Protein AF-A0A7S2TFD3-F1 (afdb_monomer_lite)

Sequence (105 aa):
SFRAQKVLVASQYVNKSISVVTDAKAKDLAGKAAVGRLPLLETSEGCVFESNAIMRLVADGSALVGKTAFETAQINSWIDFCANEIEIPATCLTYAIIGWMANGQ

InterPro domains:
  IPR004045 Glutathione S-transferase, N-terminal [PF02798] (25-59)

Structure (mmCIF, N/CA/C/O backbone):
data_AF-A0A7S2TFD3-F1
#
_entry.id   AF-A0A7S2TFD3-F1
#
loop_
_atom_site.group_PDB
_atom_site.id
_atom_site.type_symbol
_atom_site.label_atom_id
_atom_site.label_alt_id
_atom_site.label_comp_id
_atom_site.label_asym_id
_atom_site.label_entity_id
_atom_site.label_seq_id
_atom_site.pdbx_PDB_ins_code
_atom_site.Cartn_x
_atom_site.Cartn_y
_atom_site.Cartn_z
_atom_site.occupancy
_atom_site.B_iso_or_equiv
_atom_site.auth_seq_id
_atom_site.auth_comp_id
_atom_site.auth_asym_id
_atom_site.auth_atom_id
_atom_site.pdbx_PDB_model_num
ATOM 1 N N . SER A 1 1 ? 4.603 -7.310 -10.790 1.00 81.19 1 SER A N 1
ATOM 2 C CA . SER A 1 1 ? 5.252 -6.034 -10.406 1.00 81.19 1 SER A CA 1
ATOM 3 C C . SER A 1 1 ? 5.353 -5.944 -8.890 1.00 81.19 1 SER A C 1
ATOM 5 O O . SER A 1 1 ? 4.366 -6.261 -8.231 1.00 81.19 1 SER A O 1
ATOM 7 N N . PHE A 1 2 ? 6.492 -5.501 -8.336 1.00 89.00 2 PHE A N 1
ATOM 8 C CA . PHE A 1 2 ? 6.665 -5.323 -6.881 1.00 89.00 2 PHE A CA 1
ATOM 9 C C . PHE A 1 2 ? 5.633 -4.347 -6.290 1.00 89.00 2 PHE A C 1
ATOM 11 O O . PHE A 1 2 ? 5.142 -4.527 -5.181 1.00 89.00 2 PHE A O 1
ATOM 18 N N . ARG A 1 3 ? 5.190 -3.370 -7.091 1.00 91.00 3 ARG A N 1
ATOM 19 C CA . ARG A 1 3 ? 4.137 -2.424 -6.707 1.00 91.00 3 ARG A CA 1
ATOM 20 C C . ARG A 1 3 ? 2.789 -3.095 -6.444 1.00 91.00 3 ARG A C 1
ATOM 22 O O . ARG A 1 3 ? 2.048 -2.616 -5.604 1.00 91.00 3 ARG A O 1
ATOM 29 N N . ALA A 1 4 ? 2.465 -4.202 -7.113 1.00 92.69 4 ALA A N 1
ATOM 30 C CA . ALA A 1 4 ? 1.215 -4.928 -6.867 1.00 92.69 4 ALA A CA 1
ATOM 31 C C . ALA A 1 4 ? 1.278 -5.800 -5.600 1.00 92.69 4 ALA A C 1
ATOM 33 O O . ALA A 1 4 ? 0.247 -6.072 -4.991 1.00 92.69 4 ALA A O 1
ATOM 34 N N . GLN A 1 5 ? 2.476 -6.212 -5.168 1.00 94.19 5 GLN A N 1
ATOM 35 C CA . GLN A 1 5 ? 2.639 -7.117 -4.025 1.00 94.19 5 GLN A CA 1
ATOM 36 C C . GLN A 1 5 ? 2.098 -6.511 -2.728 1.00 94.19 5 GLN A C 1
ATOM 38 O O . GLN A 1 5 ? 1.447 -7.219 -1.966 1.00 94.19 5 GLN A O 1
ATOM 43 N N . LYS A 1 6 ? 2.280 -5.199 -2.510 1.00 94.31 6 LYS A N 1
ATOM 44 C CA . LYS A 1 6 ? 1.753 -4.505 -1.321 1.00 94.31 6 LYS A CA 1
ATOM 45 C C . LYS A 1 6 ? 0.226 -4.633 -1.196 1.00 94.31 6 LYS A C 1
ATOM 47 O O . LYS A 1 6 ? -0.287 -4.809 -0.097 1.00 94.31 6 LYS A O 1
ATOM 52 N N . VAL A 1 7 ? -0.485 -4.623 -2.327 1.00 96.00 7 VAL A N 1
ATOM 53 C CA . VAL A 1 7 ? -1.943 -4.808 -2.383 1.00 96.00 7 VAL A CA 1
ATOM 54 C C . VAL A 1 7 ? -2.318 -6.244 -2.025 1.00 96.00 7 VAL A C 1
ATOM 56 O O . VAL A 1 7 ? -3.198 -6.460 -1.197 1.00 96.00 7 VAL A O 1
ATOM 59 N N . LEU A 1 8 ? -1.631 -7.226 -2.618 1.00 95.38 8 LEU A N 1
ATOM 60 C CA . LEU A 1 8 ? -1.907 -8.642 -2.368 1.00 95.38 8 LEU A CA 1
ATOM 61 C C . LEU A 1 8 ? -1.642 -9.008 -0.910 1.00 95.38 8 LEU A C 1
ATOM 63 O O . LEU A 1 8 ? -2.496 -9.621 -0.281 1.00 95.38 8 LEU A O 1
ATOM 67 N N . VAL A 1 9 ? -0.515 -8.572 -0.345 1.00 95.50 9 VAL A N 1
ATOM 68 C CA . VAL A 1 9 ? -0.204 -8.799 1.071 1.00 95.50 9 VAL A CA 1
ATOM 69 C C . VAL A 1 9 ? -1.283 -8.178 1.957 1.00 95.50 9 VAL A C 1
ATOM 71 O O . VAL A 1 9 ? -1.860 -8.889 2.774 1.00 95.50 9 VAL A O 1
ATOM 74 N N . ALA A 1 10 ? -1.633 -6.904 1.751 1.00 96.00 10 ALA A N 1
ATOM 75 C CA . ALA A 1 10 ? -2.689 -6.254 2.528 1.00 96.00 10 ALA A CA 1
ATOM 76 C C . ALA A 1 10 ? -4.024 -7.014 2.439 1.00 96.00 10 ALA A C 1
ATOM 78 O O . ALA A 1 10 ? -4.664 -7.237 3.464 1.00 96.00 10 ALA A O 1
ATOM 79 N N . SER A 1 11 ? -4.403 -7.479 1.242 1.00 96.06 11 SER A N 1
ATOM 80 C CA . SER A 1 11 ? -5.645 -8.231 1.016 1.00 96.06 11 SER A CA 1
ATOM 81 C C . SER A 1 11 ? -5.735 -9.520 1.833 1.00 96.06 11 SER A C 1
ATOM 83 O O . SER A 1 11 ? -6.798 -9.823 2.371 1.00 96.06 11 SER A O 1
ATOM 85 N N . GLN A 1 12 ? -4.613 -10.231 1.998 1.00 95.88 12 GLN A N 1
ATOM 86 C CA . GLN A 1 12 ? -4.552 -11.455 2.798 1.00 95.88 12 GLN A CA 1
ATOM 87 C C . GLN A 1 12 ? -4.782 -11.160 4.284 1.00 95.88 12 GLN A C 1
ATOM 89 O O . GLN A 1 12 ? -5.547 -11.862 4.936 1.00 95.88 12 GLN A O 1
ATOM 94 N N . TYR A 1 13 ? -4.198 -10.080 4.811 1.00 95.88 13 TYR A N 1
ATOM 95 C CA . TYR A 1 13 ? -4.388 -9.681 6.212 1.00 95.88 13 TYR A CA 1
ATOM 96 C C . TYR A 1 13 ? -5.821 -9.237 6.530 1.00 95.88 13 TYR A C 1
ATOM 98 O O . TYR A 1 13 ? -6.266 -9.384 7.667 1.00 95.88 13 TYR A O 1
ATOM 106 N N . VAL A 1 14 ? -6.550 -8.706 5.543 1.00 95.94 14 VAL A N 1
ATOM 107 C CA . VAL A 1 14 ? -7.960 -8.307 5.703 1.00 95.94 14 VAL A CA 1
ATOM 108 C C . VAL A 1 14 ? -8.951 -9.354 5.184 1.00 95.94 14 VAL A C 1
ATOM 110 O O . VAL A 1 14 ? -10.148 -9.082 5.142 1.00 95.94 14 VAL A O 1
ATOM 113 N N . ASN A 1 15 ? -8.475 -10.541 4.790 1.00 94.19 15 ASN A N 1
ATOM 114 C CA . ASN A 1 15 ? -9.274 -11.627 4.208 1.00 94.19 15 ASN A CA 1
ATOM 115 C C . ASN A 1 15 ? -10.149 -11.196 3.008 1.00 94.19 15 ASN A C 1
ATOM 117 O O . ASN A 1 15 ? -11.239 -11.732 2.802 1.00 94.19 15 ASN A O 1
ATOM 121 N N . LYS A 1 16 ? -9.691 -10.227 2.202 1.00 92.75 16 LYS A N 1
ATOM 122 C CA . LYS A 1 16 ? -10.375 -9.810 0.966 1.00 92.75 16 LYS A CA 1
ATOM 123 C C . LYS A 1 16 ? -9.808 -10.586 -0.223 1.00 92.75 16 LYS A C 1
ATOM 125 O O . LYS A 1 16 ? -8.608 -10.545 -0.481 1.00 92.75 16 LYS A O 1
ATOM 130 N N . SER A 1 17 ? -10.676 -11.261 -0.974 1.00 90.50 17 SER A N 1
ATOM 131 C CA . SER A 1 17 ? -10.286 -11.944 -2.212 1.00 90.50 17 SER A CA 1
ATOM 132 C C . SER A 1 17 ? -10.107 -10.937 -3.350 1.00 90.50 17 SER A C 1
ATOM 134 O O . SER A 1 17 ? -11.027 -10.176 -3.651 1.00 90.50 17 SER A O 1
ATOM 136 N N . ILE A 1 18 ? -8.940 -10.947 -3.999 1.00 91.75 18 ILE A N 1
ATOM 137 C CA . ILE A 1 18 ? -8.629 -10.109 -5.164 1.00 91.75 18 ILE A CA 1
ATOM 138 C C . ILE A 1 18 ? -8.321 -11.0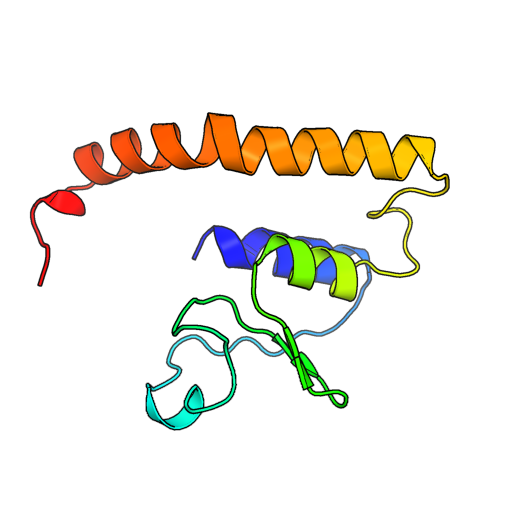16 -6.355 1.00 91.75 18 ILE A C 1
ATOM 140 O O . ILE A 1 18 ? -7.420 -11.852 -6.288 1.00 91.75 18 ILE A O 1
ATOM 144 N N . SER A 1 19 ? -9.042 -10.824 -7.461 1.00 92.62 19 SER A N 1
ATOM 145 C CA . SER A 1 19 ? -8.744 -11.490 -8.732 1.00 92.62 19 SER A CA 1
ATOM 146 C C . SER A 1 19 ? -7.581 -10.787 -9.428 1.00 92.62 19 SER A C 1
ATOM 148 O O . SER A 1 19 ? -7.675 -9.606 -9.759 1.00 92.62 19 SER A O 1
ATOM 150 N N . VAL A 1 20 ? -6.483 -11.507 -9.657 1.00 92.31 20 VAL A N 1
ATOM 151 C CA . VAL A 1 20 ? -5.270 -10.955 -10.273 1.00 92.31 20 VAL A CA 1
ATOM 152 C C . VAL A 1 20 ? -5.240 -11.288 -11.759 1.00 92.31 20 VAL A C 1
ATOM 154 O O . VAL A 1 20 ? -5.316 -12.453 -12.137 1.00 92.31 20 VAL A O 1
ATOM 157 N N . VAL A 1 21 ? -5.074 -10.263 -12.596 1.00 89.50 21 VAL A N 1
ATOM 158 C CA . VAL A 1 21 ? -4.897 -10.403 -14.048 1.00 89.50 21 VAL A CA 1
ATOM 159 C C . VAL A 1 21 ? -3.488 -9.941 -14.416 1.00 89.50 21 VAL A C 1
ATOM 161 O O . VAL A 1 21 ? -3.126 -8.794 -14.158 1.00 89.50 21 VAL A O 1
ATOM 164 N N . THR A 1 22 ? -2.679 -10.831 -14.994 1.00 87.00 22 THR A N 1
ATOM 165 C CA . THR A 1 22 ? -1.274 -10.553 -15.354 1.00 87.00 22 THR A CA 1
ATOM 166 C C . THR A 1 22 ? -1.079 -10.164 -16.816 1.00 87.00 22 THR A C 1
ATOM 168 O O . THR A 1 22 ? -0.156 -9.410 -17.109 1.00 87.00 22 THR A O 1
ATOM 171 N N . ASP A 1 23 ? -1.975 -10.595 -17.706 1.00 83.94 23 ASP A N 1
ATOM 172 C CA . ASP A 1 23 ? -1.827 -10.459 -19.165 1.00 83.94 23 ASP A CA 1
ATOM 173 C C . ASP A 1 23 ? -2.849 -9.483 -19.769 1.00 83.94 23 ASP A C 1
ATOM 175 O O . ASP A 1 23 ? -3.408 -9.710 -20.847 1.00 83.94 23 ASP A O 1
ATOM 179 N N . ALA A 1 24 ? -3.132 -8.396 -19.046 1.00 81.50 24 ALA A N 1
ATOM 180 C CA . ALA A 1 24 ? -4.062 -7.364 -19.494 1.00 81.50 24 ALA A CA 1
ATOM 181 C C . ALA A 1 24 ? -3.559 -6.711 -20.791 1.00 81.50 24 ALA A C 1
ATOM 183 O O . ALA A 1 24 ? -2.424 -6.233 -20.866 1.00 81.50 24 ALA A O 1
ATOM 184 N N . LYS A 1 25 ? -4.406 -6.669 -21.824 1.00 82.06 25 LYS A N 1
ATOM 185 C CA . LYS A 1 25 ? -4.070 -6.041 -23.107 1.00 82.06 25 LYS A CA 1
ATOM 186 C C . LYS A 1 25 ? -4.436 -4.561 -23.070 1.00 82.06 25 LYS A C 1
ATOM 188 O O . LYS A 1 25 ? -5.330 -4.147 -22.341 1.00 82.06 25 LYS A O 1
ATOM 193 N N . ALA A 1 26 ? -3.815 -3.753 -23.930 1.00 77.06 26 ALA A N 1
ATOM 194 C CA . ALA A 1 26 ? -4.086 -2.311 -24.007 1.00 77.06 26 ALA A CA 1
ATOM 195 C C . ALA A 1 26 ? -5.582 -1.976 -24.191 1.00 77.06 26 ALA A C 1
ATOM 197 O O . ALA A 1 26 ? -6.076 -1.015 -23.607 1.00 77.06 26 ALA A O 1
ATOM 198 N N . LYS A 1 27 ? -6.319 -2.807 -24.942 1.00 80.44 27 LYS A N 1
ATOM 199 C CA . LYS A 1 27 ? -7.776 -2.679 -25.117 1.00 80.44 27 LYS A CA 1
ATOM 200 C C . LYS A 1 27 ? -8.561 -2.824 -23.806 1.00 80.44 27 LYS A C 1
ATOM 202 O O . LYS A 1 27 ? -9.601 -2.199 -23.661 1.00 80.44 27 LYS A O 1
ATOM 207 N N . ASP A 1 28 ? -8.060 -3.626 -22.868 1.00 78.12 28 ASP A N 1
ATOM 208 C CA . ASP A 1 28 ? -8.725 -3.915 -21.594 1.00 78.12 28 ASP A CA 1
ATOM 209 C C . ASP A 1 28 ? -8.528 -2.760 -20.596 1.00 78.12 28 ASP A C 1
ATOM 211 O O . ASP A 1 28 ? -9.312 -2.612 -19.659 1.00 78.12 28 ASP A O 1
ATOM 215 N N . LEU A 1 29 ? -7.503 -1.928 -20.831 1.00 79.38 29 LEU A N 1
ATOM 216 C CA . LEU A 1 29 ? -7.112 -0.767 -20.024 1.00 79.38 29 LEU A CA 1
ATOM 217 C C . LEU A 1 29 ? -7.622 0.568 -20.597 1.00 79.38 29 LEU A C 1
ATOM 219 O O . LEU A 1 29 ? -7.515 1.608 -19.941 1.00 79.38 29 LEU A O 1
ATOM 223 N N . ALA A 1 30 ? -8.153 0.561 -21.823 1.00 78.19 30 ALA A N 1
ATOM 224 C CA . ALA A 1 30 ? -8.597 1.762 -22.519 1.00 78.19 30 ALA A CA 1
ATOM 225 C C . ALA A 1 30 ? -9.714 2.472 -21.735 1.00 78.19 30 ALA A C 1
ATOM 227 O O . ALA A 1 30 ? -10.751 1.886 -21.436 1.00 78.19 30 ALA A O 1
ATOM 228 N N . GLY A 1 31 ? -9.488 3.743 -21.391 1.00 77.75 31 GLY A N 1
ATOM 229 C CA . GLY A 1 31 ? -10.453 4.565 -20.654 1.00 77.75 31 GLY A CA 1
ATOM 230 C C . GLY A 1 31 ? -10.555 4.283 -19.149 1.00 77.75 31 GLY A C 1
ATOM 231 O O . GLY A 1 31 ? -11.382 4.907 -18.494 1.00 77.75 31 GLY A O 1
ATOM 232 N N . LYS A 1 32 ? -9.729 3.386 -18.586 1.00 76.38 32 LYS A N 1
ATOM 233 C CA . LYS A 1 32 ? -9.822 2.972 -17.171 1.00 76.38 32 LYS A CA 1
ATOM 234 C C . LYS A 1 32 ? -8.768 3.577 -16.238 1.00 76.38 32 LYS A C 1
ATOM 236 O O . LYS A 1 32 ? -8.929 3.528 -15.023 1.00 76.38 32 LYS A O 1
ATOM 241 N N . ALA A 1 33 ? -7.693 4.151 -16.770 1.00 66.25 33 ALA A N 1
ATOM 242 C CA . ALA A 1 33 ? -6.615 4.733 -15.971 1.00 66.25 33 ALA A CA 1
ATOM 243 C C . ALA A 1 33 ? -6.168 6.076 -16.555 1.00 66.25 33 ALA A C 1
ATOM 245 O O . ALA A 1 33 ? -6.164 6.248 -17.773 1.00 66.25 33 ALA A O 1
ATOM 246 N N . ALA A 1 34 ? -5.748 7.009 -15.692 1.00 64.94 34 ALA A N 1
ATOM 247 C CA . ALA A 1 34 ? -5.320 8.349 -16.104 1.00 64.94 34 ALA A CA 1
ATOM 248 C C . ALA A 1 34 ? -4.113 8.347 -17.066 1.00 64.94 34 ALA A C 1
ATOM 250 O O . ALA A 1 34 ? -3.949 9.279 -17.836 1.00 64.94 34 ALA A O 1
ATOM 251 N N . VAL A 1 35 ? -3.302 7.293 -17.072 1.00 55.19 35 VAL A N 1
ATOM 252 C CA . VAL A 1 35 ? -2.281 6.927 -18.073 1.00 55.19 35 VAL A CA 1
ATOM 253 C C . VAL A 1 35 ? -2.107 5.409 -17.905 1.00 55.19 35 VAL A C 1
ATOM 255 O O . VAL A 1 35 ? -2.405 4.925 -16.817 1.00 55.19 35 VAL A O 1
ATOM 258 N N . GLY A 1 36 ? -1.642 4.651 -18.909 1.00 66.06 36 GLY A N 1
ATOM 259 C CA . GLY A 1 36 ? -1.430 3.183 -18.888 1.00 66.06 36 GLY A CA 1
ATOM 260 C C . GLY A 1 36 ? -0.436 2.652 -17.836 1.00 66.06 36 GLY A C 1
ATOM 261 O O . GLY A 1 36 ? 0.521 1.955 -18.158 1.00 66.06 36 GLY A O 1
ATOM 262 N N . ARG A 1 37 ? -0.650 3.006 -16.570 1.00 76.31 37 ARG A N 1
ATOM 263 C CA . ARG A 1 37 ? 0.119 2.646 -15.389 1.00 76.31 37 ARG A CA 1
ATOM 264 C C . ARG A 1 37 ? -0.575 1.483 -14.701 1.00 76.31 37 ARG A C 1
ATOM 266 O O . ARG A 1 37 ? -1.756 1.552 -14.377 1.00 76.31 37 ARG A O 1
ATOM 273 N N . LEU A 1 38 ? 0.195 0.434 -14.448 1.00 87.69 38 LEU A N 1
ATOM 274 C CA . LEU A 1 38 ? -0.202 -0.695 -13.618 1.00 87.69 38 LEU A CA 1
ATOM 275 C C . LEU A 1 38 ? 0.572 -0.638 -12.291 1.00 87.69 38 LEU A C 1
ATOM 277 O O . LEU A 1 38 ? 1.730 -0.207 -12.274 1.00 87.69 38 LEU A O 1
ATOM 281 N N . PRO A 1 39 ? -0.003 -1.114 -11.175 1.00 91.62 39 PRO A N 1
ATOM 282 C CA . PRO A 1 39 ? -1.287 -1.813 -11.065 1.00 91.62 39 PRO A CA 1
ATOM 283 C C . PRO A 1 39 ? -2.517 -0.895 -11.155 1.00 91.62 39 PRO A C 1
ATOM 285 O O . PRO A 1 39 ? -2.442 0.287 -10.826 1.00 91.62 39 PRO A O 1
ATOM 288 N N . LEU A 1 40 ? -3.640 -1.491 -11.565 1.00 91.75 40 LEU A N 1
ATOM 289 C CA . LEU A 1 40 ? -4.981 -0.908 -11.610 1.00 91.75 40 LEU A CA 1
ATOM 290 C C . LEU A 1 40 ? -5.934 -1.847 -10.859 1.00 91.75 40 LEU A C 1
ATOM 292 O O . LEU A 1 40 ? -5.844 -3.063 -11.037 1.00 91.75 40 LEU A O 1
ATOM 296 N N . LEU A 1 41 ? -6.823 -1.301 -10.033 1.00 92.12 41 LEU A N 1
ATOM 297 C CA . LEU A 1 41 ? -7.900 -2.051 -9.391 1.00 92.12 41 LEU A CA 1
ATOM 298 C C . LEU A 1 41 ? -9.243 -1.597 -9.957 1.00 92.12 41 LEU A C 1
ATOM 300 O O . LEU A 1 41 ? -9.557 -0.410 -9.915 1.00 92.12 41 LEU A O 1
ATOM 304 N N . GLU A 1 42 ? -10.035 -2.547 -10.441 1.00 91.62 42 GLU A N 1
ATOM 305 C CA . GLU A 1 42 ? -11.422 -2.321 -10.849 1.00 91.62 42 GLU A CA 1
ATOM 306 C C . GLU A 1 42 ? -12.355 -2.698 -9.694 1.00 91.62 42 GLU A C 1
ATOM 308 O O . GLU A 1 42 ? -12.223 -3.768 -9.096 1.00 91.62 42 GLU A O 1
ATOM 313 N N . THR A 1 43 ? -13.290 -1.811 -9.372 1.00 91.00 43 THR A N 1
ATOM 314 C CA . THR A 1 43 ? -14.340 -2.010 -8.370 1.00 91.00 43 THR A CA 1
ATOM 315 C C . THR A 1 43 ? -15.706 -1.732 -8.995 1.00 91.00 43 THR A C 1
ATOM 317 O O . THR A 1 43 ? -15.809 -1.265 -10.130 1.00 91.00 43 THR A O 1
ATOM 320 N N . SER A 1 44 ? -16.781 -1.989 -8.250 1.00 91.06 44 SER A N 1
ATOM 321 C CA . SER A 1 44 ? -18.141 -1.628 -8.669 1.00 91.06 44 SER A CA 1
ATOM 322 C C . SER A 1 44 ? -18.353 -0.120 -8.848 1.00 91.06 44 SER A C 1
ATOM 324 O O . SER A 1 44 ? -19.276 0.278 -9.549 1.00 91.06 44 SER A O 1
ATOM 326 N N . GLU A 1 45 ? -17.528 0.713 -8.211 1.00 90.62 45 GLU A N 1
ATOM 327 C CA . GLU A 1 45 ? -17.634 2.179 -8.247 1.00 90.62 45 GLU A CA 1
ATOM 328 C C . GLU A 1 45 ? -16.762 2.806 -9.344 1.00 90.62 45 GLU A C 1
ATOM 330 O O . GLU A 1 45 ? -16.974 3.954 -9.727 1.00 90.62 45 GLU A O 1
ATOM 335 N N . GLY A 1 46 ? -15.782 2.064 -9.863 1.00 89.94 46 GLY A N 1
ATOM 336 C CA . GLY A 1 46 ? -14.873 2.548 -10.891 1.00 89.94 46 GLY A CA 1
ATOM 337 C C . GLY A 1 46 ? -13.481 1.944 -10.778 1.00 89.94 46 GLY A C 1
ATOM 338 O O . GLY A 1 46 ? -13.285 0.866 -10.224 1.00 89.94 46 GLY A O 1
ATOM 339 N N . CYS A 1 47 ? -12.496 2.640 -11.340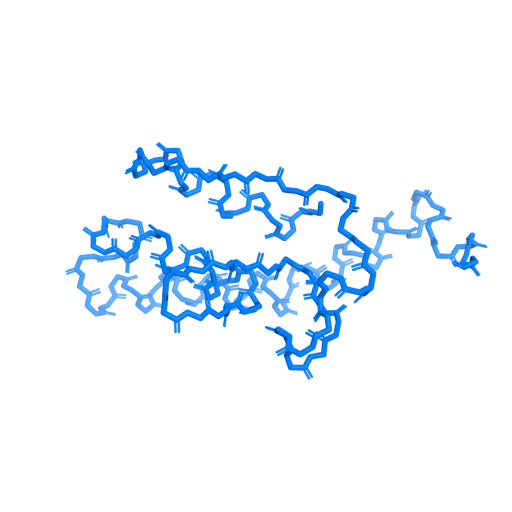 1.00 90.56 47 CYS A N 1
ATOM 340 C CA . CYS A 1 47 ? -11.112 2.179 -11.383 1.00 90.56 47 CYS A CA 1
ATOM 341 C C . CYS A 1 47 ? -10.210 3.053 -10.507 1.00 90.56 47 CYS A C 1
ATOM 343 O O . CYS A 1 47 ? -10.313 4.279 -10.523 1.00 90.56 47 CYS A O 1
ATOM 345 N N . VAL A 1 48 ? -9.286 2.421 -9.785 1.00 92.00 48 VAL A N 1
ATOM 346 C CA . VAL A 1 48 ? -8.290 3.088 -8.939 1.00 92.00 48 VAL A CA 1
ATOM 347 C C . VAL A 1 48 ? -6.895 2.711 -9.417 1.00 92.00 48 VAL A C 1
ATOM 349 O O . VAL A 1 48 ? -6.551 1.531 -9.489 1.00 92.00 48 VAL A O 1
ATOM 352 N N . PHE A 1 49 ? -6.092 3.721 -9.746 1.00 89.62 49 PHE A N 1
ATOM 353 C CA . PHE A 1 49 ? -4.676 3.583 -10.088 1.00 89.62 49 PHE A CA 1
ATOM 354 C C . PHE A 1 49 ? -3.796 4.063 -8.921 1.00 89.62 49 PHE A C 1
ATOM 356 O O . PHE A 1 49 ? -4.302 4.580 -7.930 1.00 89.62 49 PHE A O 1
ATOM 363 N N . GLU A 1 50 ? -2.480 3.880 -9.046 1.00 92.00 50 GLU A N 1
ATOM 364 C CA . GLU A 1 50 ? -1.476 4.026 -7.981 1.00 92.00 50 GLU A CA 1
ATOM 365 C C . GLU A 1 50 ? -1.551 2.945 -6.893 1.00 92.00 50 GLU A C 1
ATOM 367 O O . GLU A 1 50 ? -2.486 2.843 -6.102 1.00 92.00 50 GLU A O 1
ATOM 372 N N . SER A 1 51 ? -0.485 2.146 -6.801 1.00 94.19 51 SER A N 1
ATOM 373 C CA . SER A 1 51 ? -0.431 0.986 -5.897 1.00 94.19 51 SER A CA 1
ATOM 374 C C . SER A 1 51 ? -0.690 1.310 -4.423 1.00 94.19 51 SER A C 1
ATOM 376 O O . SER A 1 51 ? -1.294 0.501 -3.719 1.00 94.19 51 SER A O 1
ATOM 378 N N . ASN A 1 52 ? -0.258 2.484 -3.954 1.00 95.81 52 ASN A N 1
ATOM 379 C CA . ASN A 1 52 ? -0.472 2.914 -2.574 1.00 95.81 52 ASN A CA 1
ATOM 380 C C . ASN A 1 52 ? -1.948 3.251 -2.318 1.00 95.81 52 ASN A C 1
ATOM 382 O O . ASN A 1 52 ? -2.473 2.883 -1.272 1.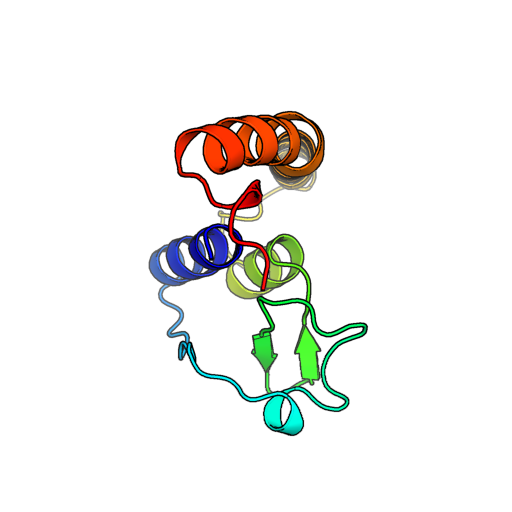00 95.81 52 ASN A O 1
ATOM 386 N N . ALA A 1 53 ? -2.630 3.895 -3.271 1.00 94.94 53 ALA A N 1
ATOM 387 C CA . ALA A 1 53 ? -4.057 4.199 -3.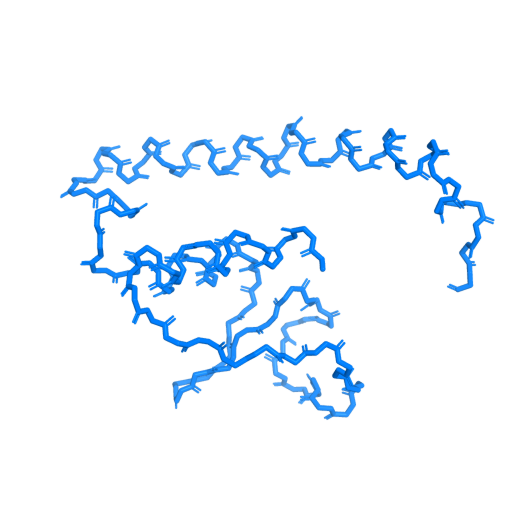164 1.00 94.94 53 ALA A CA 1
ATOM 388 C C . ALA A 1 53 ? -4.898 2.916 -3.190 1.00 94.94 53 ALA A C 1
ATOM 390 O O . ALA A 1 53 ? -5.758 2.721 -2.334 1.00 94.94 53 ALA A O 1
ATOM 391 N N . ILE A 1 54 ? -4.576 1.995 -4.104 1.00 95.69 54 ILE A N 1
ATOM 392 C CA . ILE A 1 54 ? -5.215 0.676 -4.183 1.00 95.69 54 ILE A CA 1
ATOM 393 C C . ILE A 1 54 ? -5.059 -0.085 -2.860 1.00 95.69 54 ILE A C 1
ATOM 395 O O . ILE A 1 54 ? -6.031 -0.618 -2.332 1.00 95.69 54 ILE A O 1
ATOM 399 N N . MET A 1 55 ? -3.843 -0.130 -2.308 1.00 96.56 55 MET A N 1
ATOM 400 C CA . MET A 1 55 ? -3.573 -0.820 -1.046 1.00 96.56 55 MET A CA 1
ATOM 401 C C . MET A 1 55 ? -4.402 -0.236 0.100 1.00 96.56 55 MET A C 1
ATOM 403 O O . MET A 1 55 ? -5.001 -1.001 0.849 1.00 96.56 55 MET A O 1
ATOM 407 N N . ARG A 1 56 ? -4.501 1.095 0.197 1.00 96.19 56 ARG A N 1
ATOM 408 C CA . ARG A 1 56 ? 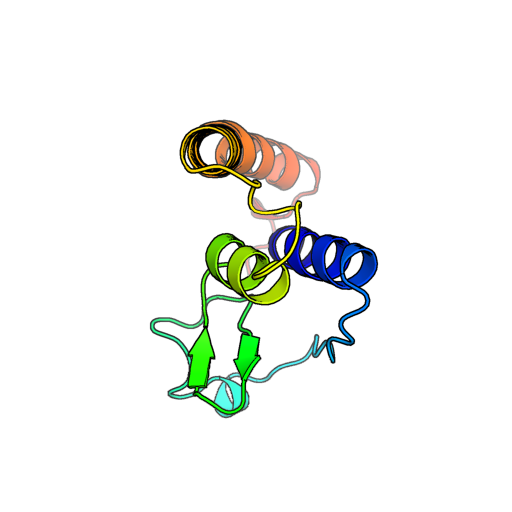-5.321 1.770 1.213 1.00 96.19 56 ARG A CA 1
ATOM 409 C C . ARG A 1 56 ? -6.797 1.441 1.073 1.00 96.19 56 ARG A C 1
ATOM 411 O O . ARG A 1 56 ? -7.424 1.140 2.075 1.00 96.19 56 ARG A O 1
ATOM 418 N N . LEU A 1 57 ? -7.328 1.442 -0.150 1.00 95.94 57 LEU A N 1
ATOM 419 C CA . LEU A 1 57 ? -8.721 1.071 -0.405 1.00 95.94 57 LEU A CA 1
ATOM 420 C C . LEU A 1 57 ? -9.001 -0.384 -0.000 1.00 95.94 57 LEU A C 1
ATOM 422 O O . LEU A 1 57 ? -10.006 -0.689 0.636 1.00 95.94 57 LEU A O 1
ATOM 426 N N . VAL A 1 58 ? -8.089 -1.300 -0.333 1.00 95.88 58 VAL A N 1
ATOM 427 C CA . VAL A 1 58 ? -8.201 -2.708 0.072 1.00 95.88 58 VAL A CA 1
ATOM 428 C C . VAL A 1 58 ? -8.133 -2.842 1.592 1.00 95.88 58 VAL A C 1
ATOM 430 O O . VAL A 1 58 ? -8.936 -3.568 2.175 1.00 95.88 58 VAL A O 1
ATOM 433 N N . ALA A 1 59 ? -7.217 -2.128 2.234 1.00 96.31 59 ALA A N 1
ATOM 434 C CA . ALA A 1 59 ? -7.001 -2.155 3.674 1.00 96.31 59 ALA A CA 1
ATOM 435 C C . ALA A 1 59 ? -8.001 -1.302 4.478 1.00 96.31 59 ALA A C 1
ATOM 437 O O . ALA A 1 59 ? -7.937 -1.311 5.710 1.00 96.31 59 ALA A O 1
ATOM 438 N N . ASP A 1 60 ? -8.904 -0.578 3.815 1.00 94.62 60 ASP A N 1
ATOM 439 C CA . ASP A 1 60 ? -9.843 0.329 4.468 1.00 94.62 60 ASP A CA 1
ATOM 440 C C . ASP A 1 60 ? -10.740 -0.401 5.478 1.00 94.62 60 ASP A C 1
ATOM 442 O O . ASP A 1 60 ? -11.121 -1.563 5.281 1.00 94.62 60 ASP A O 1
ATOM 446 N N . GLY A 1 61 ? -11.022 0.280 6.590 1.00 91.69 61 GLY A N 1
ATOM 447 C CA . GLY A 1 61 ? -11.734 -0.279 7.741 1.00 91.69 61 GLY A CA 1
ATOM 448 C C . GLY A 1 61 ? -10.921 -1.259 8.601 1.00 91.69 61 GLY A C 1
ATOM 449 O O . GLY A 1 61 ? -11.475 -1.847 9.529 1.00 91.69 61 GLY A O 1
ATOM 450 N N . SER A 1 62 ? -9.623 -1.452 8.329 1.00 95.56 62 SER A N 1
ATOM 451 C CA . SER A 1 62 ? -8.741 -2.330 9.114 1.00 95.56 62 SER A CA 1
ATOM 452 C C . SER A 1 62 ? -7.664 -1.565 9.890 1.00 95.56 62 SER A C 1
ATOM 454 O O . SER A 1 62 ? -7.364 -0.408 9.614 1.00 95.56 62 SER A O 1
ATOM 456 N N . ALA A 1 63 ? -7.000 -2.241 10.832 1.00 95.06 63 ALA A N 1
ATOM 457 C CA . ALA A 1 63 ? -5.871 -1.663 11.564 1.00 95.06 63 ALA A CA 1
ATOM 458 C C . ALA A 1 63 ? -4.630 -1.386 10.686 1.00 95.06 63 ALA A C 1
ATOM 460 O O . ALA A 1 63 ? -3.729 -0.680 11.131 1.00 95.06 63 ALA A O 1
ATOM 461 N N . LEU A 1 64 ? -4.571 -1.905 9.450 1.00 95.94 64 LEU A N 1
ATOM 462 C CA . LEU A 1 64 ? -3.441 -1.684 8.534 1.00 95.94 64 LEU A CA 1
ATOM 463 C C . LEU A 1 64 ? -3.344 -0.237 8.036 1.00 95.94 64 LEU A C 1
ATOM 465 O O . LEU A 1 64 ? -2.282 0.171 7.573 1.00 95.94 64 LEU A O 1
ATOM 469 N N . VAL A 1 65 ? -4.433 0.534 8.123 1.00 96.00 65 VAL A N 1
ATOM 470 C CA . VAL A 1 65 ? -4.453 1.968 7.790 1.00 96.00 65 VAL A CA 1
ATOM 471 C C . VAL A 1 65 ? -4.365 2.868 9.030 1.00 96.00 65 VAL A C 1
ATOM 473 O O . VAL A 1 65 ? -4.474 4.087 8.911 1.00 96.00 65 VAL A O 1
ATOM 476 N N . GLY A 1 66 ? -4.101 2.284 10.205 1.00 96.69 66 GLY A N 1
ATOM 477 C CA . GLY A 1 66 ? -4.056 2.973 11.496 1.00 96.69 66 GLY A CA 1
ATOM 478 C C . GLY A 1 66 ? -5.436 3.095 12.147 1.00 96.69 66 GLY A C 1
ATOM 479 O O . GLY A 1 66 ? -6.460 3.138 11.470 1.00 96.69 66 GLY A O 1
ATOM 480 N N . LYS A 1 67 ? -5.472 3.130 13.482 1.00 96.19 67 LYS A N 1
ATOM 481 C CA . LYS A 1 67 ? -6.700 3.305 14.281 1.00 96.19 67 LYS A CA 1
ATOM 482 C C . LYS A 1 67 ? -6.963 4.763 14.649 1.00 96.19 67 LYS A C 1
ATOM 484 O O . LYS A 1 67 ? -8.071 5.108 15.050 1.00 96.19 67 LYS A O 1
ATOM 489 N N . THR A 1 68 ? -5.942 5.612 14.554 1.00 97.12 68 THR A N 1
ATOM 490 C CA . THR A 1 68 ? -6.020 7.046 14.845 1.00 97.12 68 THR A CA 1
ATOM 491 C C . THR A 1 68 ? -5.418 7.846 13.699 1.00 97.12 68 THR A C 1
ATOM 493 O O . THR A 1 68 ? -4.569 7.343 12.966 1.00 97.12 68 THR A O 1
ATOM 496 N N . ALA A 1 69 ? -5.790 9.123 13.585 1.00 97.31 69 ALA A N 1
ATOM 497 C CA . ALA A 1 69 ? -5.206 10.017 12.585 1.00 97.31 69 ALA A CA 1
ATOM 498 C C . ALA A 1 69 ? -3.671 10.100 12.690 1.00 97.31 69 ALA A C 1
ATOM 500 O O . ALA A 1 69 ? -2.989 10.214 11.674 1.00 97.31 69 ALA A O 1
ATOM 501 N N . PHE A 1 70 ? -3.123 10.002 13.907 1.00 98.31 70 PHE A N 1
ATOM 502 C CA . PHE A 1 70 ? -1.679 9.988 14.128 1.00 98.31 70 PHE A CA 1
ATOM 503 C C . PHE A 1 70 ? -1.033 8.704 13.591 1.00 98.31 70 PHE A C 1
ATOM 505 O O . PHE A 1 70 ? -0.068 8.783 12.838 1.00 98.31 70 PHE A O 1
ATOM 512 N N . GLU A 1 71 ? -1.597 7.533 13.900 1.00 98.12 71 GLU A N 1
ATOM 513 C CA . GLU A 1 71 ? -1.105 6.253 13.368 1.00 98.12 71 GLU A CA 1
ATOM 514 C C . GLU A 1 71 ? -1.194 6.208 11.839 1.00 98.12 71 GLU A C 1
ATOM 516 O O . GLU A 1 71 ? -0.240 5.806 11.174 1.00 98.12 71 GLU A O 1
ATOM 521 N N . THR A 1 72 ? -2.303 6.684 11.261 1.00 97.81 72 THR A N 1
ATOM 522 C CA . THR A 1 72 ? -2.448 6.812 9.807 1.00 97.81 72 THR A CA 1
ATOM 523 C C . THR A 1 72 ? -1.364 7.722 9.232 1.00 97.81 72 THR A C 1
ATOM 525 O O . THR A 1 72 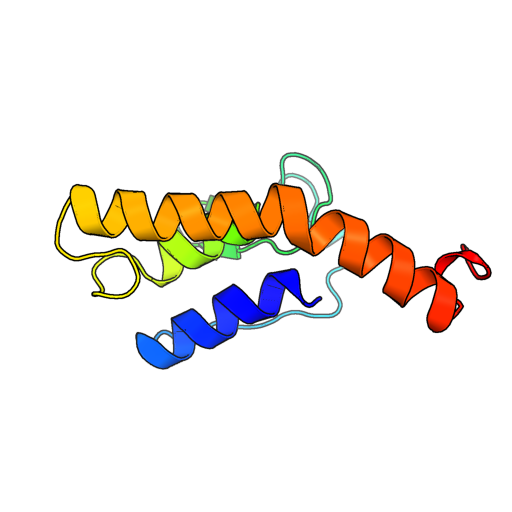? -0.742 7.367 8.234 1.00 97.81 72 THR A O 1
ATOM 528 N N . ALA A 1 73 ? -1.076 8.864 9.863 1.00 98.25 73 ALA A N 1
ATOM 529 C CA . ALA A 1 73 ? -0.013 9.762 9.416 1.00 98.25 73 ALA A CA 1
ATOM 530 C C . ALA A 1 73 ? 1.378 9.105 9.482 1.00 98.25 73 ALA A C 1
ATOM 532 O O . ALA A 1 73 ? 2.157 9.258 8.544 1.00 98.25 73 ALA A O 1
ATOM 533 N N . GLN A 1 74 ? 1.674 8.324 10.528 1.00 98.44 74 GLN A N 1
ATOM 534 C CA . GLN A 1 74 ? 2.929 7.565 10.630 1.00 98.44 74 GLN A CA 1
ATOM 535 C C . GLN A 1 74 ? 3.049 6.490 9.540 1.00 98.44 74 GLN A C 1
ATOM 537 O O . GLN A 1 74 ? 4.112 6.298 8.952 1.00 98.44 74 GLN A O 1
ATOM 542 N N . ILE A 1 75 ? 1.958 5.788 9.235 1.00 97.69 75 ILE A N 1
ATOM 543 C CA . ILE A 1 75 ? 1.927 4.818 8.133 1.00 97.69 75 ILE A CA 1
ATOM 544 C C . ILE A 1 75 ? 2.164 5.535 6.798 1.00 97.69 75 ILE A C 1
ATOM 546 O O . ILE A 1 75 ? 2.955 5.074 5.974 1.00 97.69 75 ILE A O 1
ATOM 550 N N . ASN A 1 76 ? 1.529 6.691 6.595 1.00 97.19 76 ASN A N 1
ATOM 551 C CA . ASN A 1 76 ? 1.689 7.492 5.382 1.00 97.19 76 ASN A CA 1
ATOM 552 C C . ASN A 1 76 ? 3.121 7.974 5.208 1.00 97.19 76 ASN A C 1
ATOM 554 O O . ASN A 1 76 ? 3.665 7.814 4.121 1.00 97.19 76 ASN A O 1
ATOM 558 N N . SER A 1 77 ? 3.754 8.466 6.274 1.00 98.25 77 SER A N 1
ATOM 559 C CA . SER A 1 77 ? 5.134 8.938 6.197 1.00 98.25 77 SER A CA 1
ATOM 560 C C . SER A 1 77 ? 6.087 7.834 5.746 1.00 98.25 77 SER A C 1
ATOM 562 O O . SER A 1 77 ? 6.966 8.088 4.929 1.00 98.25 77 SER A O 1
ATOM 564 N N . TRP A 1 78 ? 5.894 6.596 6.215 1.00 98.00 78 TRP A N 1
ATOM 565 C CA . TRP A 1 78 ? 6.709 5.463 5.770 1.00 98.00 78 TRP A CA 1
ATOM 566 C C . TRP A 1 78 ? 6.438 5.071 4.320 1.00 98.00 78 TRP A C 1
ATOM 568 O O . TRP A 1 78 ? 7.375 4.780 3.581 1.00 98.00 78 TRP A O 1
ATOM 578 N N . ILE A 1 79 ? 5.174 5.077 3.897 1.00 97.06 79 ILE A N 1
ATOM 579 C CA . ILE A 1 79 ? 4.805 4.788 2.507 1.00 97.06 79 ILE A CA 1
ATOM 580 C C . ILE A 1 79 ? 5.428 5.817 1.556 1.00 97.06 79 ILE A C 1
ATOM 582 O O . ILE A 1 79 ? 5.993 5.431 0.531 1.00 97.06 79 ILE A O 1
ATOM 586 N N . ASP A 1 80 ? 5.358 7.099 1.910 1.00 97.62 80 ASP A N 1
ATOM 587 C CA . ASP A 1 80 ? 5.883 8.192 1.095 1.00 97.62 80 ASP A CA 1
ATOM 588 C C . ASP A 1 80 ? 7.417 8.193 1.092 1.00 97.62 80 ASP A C 1
ATOM 590 O O . ASP A 1 80 ? 8.025 8.346 0.034 1.00 97.62 80 ASP A O 1
ATOM 594 N N . PHE A 1 81 ? 8.057 7.932 2.238 1.00 97.88 81 PHE A N 1
ATOM 595 C CA . PHE A 1 81 ? 9.508 7.746 2.317 1.00 97.88 81 PHE A CA 1
ATOM 596 C C . PHE A 1 81 ? 9.975 6.593 1.423 1.00 97.88 81 PHE A C 1
ATOM 598 O O . PHE A 1 81 ? 10.882 6.765 0.616 1.00 97.88 81 PHE A O 1
ATOM 605 N N . CYS A 1 82 ? 9.322 5.431 1.497 1.00 96.94 82 CYS A N 1
ATOM 606 C CA . CYS A 1 82 ? 9.655 4.301 0.635 1.00 96.94 82 CYS A CA 1
ATOM 607 C C . CYS A 1 82 ? 9.506 4.655 -0.851 1.00 96.94 82 CYS A C 1
ATOM 609 O O . CYS A 1 82 ? 10.397 4.345 -1.638 1.00 96.94 82 CYS A O 1
ATOM 611 N N . ALA A 1 83 ? 8.410 5.314 -1.236 1.00 94.00 83 ALA A N 1
ATOM 612 C CA . ALA A 1 83 ? 8.148 5.671 -2.629 1.00 94.00 83 ALA A CA 1
ATOM 613 C C . ALA A 1 83 ? 9.173 6.670 -3.192 1.00 94.00 83 ALA A C 1
ATOM 615 O O . ALA A 1 83 ? 9.600 6.517 -4.337 1.00 94.00 83 ALA A O 1
ATOM 616 N N . ASN A 1 84 ? 9.574 7.661 -2.393 1.00 95.12 84 ASN A N 1
ATOM 617 C CA . ASN A 1 84 ? 10.427 8.757 -2.851 1.00 95.12 84 ASN A CA 1
ATOM 618 C C . ASN A 1 84 ? 11.926 8.475 -2.663 1.00 95.12 84 ASN A C 1
ATOM 620 O O . ASN A 1 84 ? 12.717 8.799 -3.543 1.00 95.12 84 ASN A O 1
ATOM 624 N N . GLU A 1 85 ? 12.317 7.825 -1.566 1.00 96.94 85 GLU A N 1
ATOM 625 C CA . GLU A 1 85 ? 13.726 7.698 -1.160 1.00 96.94 85 GLU A CA 1
ATOM 626 C C . GLU A 1 85 ? 14.292 6.283 -1.332 1.00 96.94 85 GLU A C 1
ATOM 628 O O . GLU A 1 85 ? 15.506 6.115 -1.425 1.00 96.94 85 GLU A O 1
ATOM 633 N N . ILE A 1 86 ? 13.447 5.245 -1.384 1.00 95.88 86 ILE A N 1
ATOM 634 C CA . ILE A 1 86 ? 13.910 3.847 -1.482 1.00 95.88 86 ILE A CA 1
ATOM 635 C C . ILE A 1 86 ? 13.649 3.264 -2.868 1.00 95.88 86 ILE A C 1
ATOM 637 O O . ILE A 1 86 ? 14.570 2.751 -3.504 1.00 95.88 86 ILE A O 1
ATOM 641 N N . GLU A 1 87 ? 12.401 3.310 -3.344 1.00 94.56 87 GLU A N 1
ATOM 642 C CA . GLU A 1 87 ? 11.988 2.607 -4.562 1.00 94.56 87 GLU A CA 1
ATOM 643 C C . GLU A 1 87 ? 12.790 3.082 -5.784 1.00 94.56 87 GLU A C 1
ATOM 645 O O . GLU A 1 87 ? 13.206 2.253 -6.595 1.00 94.56 87 GLU A O 1
ATOM 650 N N . ILE A 1 88 ? 13.052 4.388 -5.907 1.00 92.00 88 ILE A N 1
ATOM 651 C CA . ILE A 1 88 ? 13.792 4.971 -7.036 1.00 92.00 88 ILE A CA 1
ATOM 652 C C . ILE A 1 88 ? 15.248 4.471 -7.080 1.00 92.00 88 ILE A C 1
ATOM 654 O O . ILE A 1 88 ? 15.600 3.799 -8.057 1.00 92.00 88 ILE A O 1
ATOM 658 N N . PRO A 1 89 ? 16.106 4.719 -6.066 1.00 95.06 89 PRO A N 1
ATOM 659 C CA . PRO A 1 89 ? 17.496 4.266 -6.115 1.00 95.06 89 PRO A CA 1
ATOM 660 C C . PRO A 1 89 ? 17.619 2.739 -6.143 1.00 95.06 89 PRO A C 1
ATOM 662 O O . PRO A 1 89 ? 18.469 2.213 -6.866 1.00 95.06 89 PRO A O 1
ATOM 665 N N . ALA A 1 90 ? 16.748 2.011 -5.431 1.00 94.25 90 ALA A N 1
ATOM 666 C CA . ALA A 1 90 ? 16.733 0.552 -5.478 1.00 94.25 90 ALA A CA 1
ATOM 667 C C . ALA A 1 90 ? 16.432 0.043 -6.893 1.00 94.25 90 ALA A C 1
ATOM 669 O O . ALA A 1 90 ? 17.110 -0.866 -7.373 1.00 94.25 90 ALA A O 1
ATOM 670 N N . THR A 1 91 ? 15.466 0.645 -7.593 1.00 91.75 91 THR A N 1
ATOM 671 C CA . THR A 1 91 ? 15.142 0.279 -8.979 1.00 91.75 91 THR A CA 1
ATOM 672 C C . THR A 1 91 ? 16.314 0.574 -9.913 1.00 91.75 91 THR A C 1
ATOM 674 O O . THR A 1 91 ? 16.705 -0.302 -10.678 1.00 91.75 91 THR A O 1
ATOM 677 N N . CYS A 1 92 ? 16.929 1.757 -9.812 1.00 90.88 92 CYS A N 1
ATOM 678 C CA . CYS A 1 92 ? 18.083 2.126 -10.638 1.00 90.88 92 CYS A CA 1
ATOM 679 C C . CYS A 1 92 ? 19.240 1.126 -10.499 1.00 90.88 92 CYS A C 1
ATOM 681 O O . CYS A 1 92 ? 19.784 0.662 -11.502 1.00 90.88 92 CYS A O 1
ATOM 683 N N . LEU A 1 93 ? 19.593 0.761 -9.262 1.00 93.25 93 LEU A N 1
ATOM 684 C CA . LEU A 1 93 ? 20.684 -0.175 -9.000 1.00 93.25 93 LEU A CA 1
ATOM 685 C C . LEU A 1 93 ? 20.329 -1.600 -9.438 1.00 93.25 93 LEU A C 1
ATOM 687 O O . LEU A 1 93 ? 21.097 -2.247 -10.150 1.00 93.25 93 LEU A O 1
ATOM 691 N N . THR A 1 94 ? 19.162 -2.097 -9.029 1.00 92.69 94 THR A N 1
ATOM 692 C CA . THR A 1 94 ? 18.760 -3.480 -9.322 1.00 92.69 94 THR A CA 1
ATOM 693 C C . THR A 1 94 ? 18.586 -3.713 -10.816 1.00 92.69 94 THR A C 1
ATOM 695 O O . THR A 1 94 ? 19.041 -4.737 -11.316 1.00 92.69 94 THR A O 1
ATOM 698 N N . TYR A 1 95 ? 18.008 -2.760 -11.553 1.00 92.38 95 TYR A N 1
ATOM 699 C CA . TYR A 1 95 ? 17.794 -2.892 -12.996 1.00 92.38 95 TYR A CA 1
ATOM 700 C C . TYR A 1 95 ? 19.101 -2.885 -13.786 1.00 92.38 95 TYR A C 1
ATOM 702 O O . TYR A 1 95 ? 19.196 -3.585 -14.795 1.00 92.38 95 TYR A O 1
ATOM 710 N N . ALA A 1 96 ? 20.112 -2.146 -13.321 1.00 90.25 96 ALA A N 1
ATOM 711 C CA . ALA A 1 96 ? 21.451 -2.205 -13.896 1.00 90.25 96 ALA A CA 1
ATOM 712 C C . ALA A 1 96 ? 22.096 -3.584 -13.675 1.00 90.25 96 ALA A C 1
ATOM 714 O O . ALA A 1 96 ? 22.620 -4.169 -14.620 1.00 90.25 96 ALA A O 1
ATOM 715 N N . ILE A 1 97 ? 22.000 -4.133 -12.458 1.00 91.19 97 ILE A N 1
ATOM 716 C CA . ILE A 1 97 ? 22.583 -5.440 -12.107 1.00 91.19 97 ILE A CA 1
ATOM 717 C C . ILE A 1 97 ? 21.938 -6.581 -12.903 1.00 91.19 97 ILE A C 1
ATOM 719 O O . ILE A 1 97 ? 22.641 -7.459 -13.394 1.00 91.19 97 ILE A O 1
ATOM 723 N N . ILE A 1 98 ? 20.611 -6.576 -13.049 1.00 91.19 98 ILE A N 1
ATOM 724 C CA . ILE A 1 98 ? 19.886 -7.656 -13.743 1.00 91.19 98 ILE A CA 1
ATOM 725 C C . ILE A 1 98 ? 19.811 -7.460 -15.268 1.00 91.19 98 ILE A C 1
ATOM 727 O O . ILE A 1 98 ? 19.138 -8.229 -15.949 1.00 91.19 98 ILE A O 1
ATOM 731 N N . GLY A 1 99 ? 20.465 -6.428 -15.813 1.00 87.62 99 GLY A N 1
ATOM 732 C CA . GLY A 1 99 ? 20.516 -6.162 -17.255 1.00 87.62 99 GLY A CA 1
ATOM 733 C C . GLY A 1 99 ? 19.208 -5.648 -17.869 1.00 87.62 99 GLY A C 1
ATOM 734 O O . GLY A 1 99 ? 19.065 -5.644 -19.089 1.00 87.62 99 GLY A O 1
ATOM 735 N N . TRP A 1 100 ? 18.252 -5.186 -17.059 1.00 79.19 100 TRP A N 1
ATOM 736 C CA . TRP A 1 100 ? 16.947 -4.723 -17.546 1.00 79.19 100 TRP A CA 1
ATOM 737 C C . TRP A 1 100 ? 17.056 -3.442 -18.384 1.00 79.19 100 TRP A C 1
ATOM 739 O O . TRP A 1 100 ? 16.347 -3.286 -19.371 1.00 79.19 100 TRP A O 1
ATOM 749 N N . MET A 1 101 ? 17.975 -2.533 -18.033 1.00 63.19 101 MET A N 1
ATOM 750 C CA . MET A 1 101 ? 18.157 -1.274 -18.776 1.00 63.19 101 MET A CA 1
ATOM 751 C C . MET A 1 101 ? 18.895 -1.437 -20.115 1.00 63.19 101 MET A C 1
ATOM 753 O O . MET A 1 101 ? 18.806 -0.551 -20.957 1.00 63.19 101 MET A O 1
ATOM 757 N N . ALA A 1 102 ? 19.608 -2.549 -20.331 1.00 54.75 102 ALA A N 1
ATOM 758 C CA . ALA A 1 102 ? 20.337 -2.809 -21.577 1.00 54.75 102 ALA A CA 1
ATOM 759 C C . ALA A 1 102 ? 19.459 -3.447 -22.671 1.00 54.75 102 ALA A C 1
ATOM 761 O O . ALA A 1 102 ? 19.799 -3.380 -23.849 1.00 54.75 102 ALA A O 1
ATOM 762 N N . ASN A 1 103 ? 18.324 -4.037 -22.286 1.00 47.88 103 ASN A N 1
ATOM 763 C CA . ASN A 1 103 ? 17.480 -4.866 -23.151 1.00 47.88 103 ASN A CA 1
ATOM 764 C C . ASN A 1 103 ? 16.161 -4.183 -23.554 1.00 47.88 103 ASN A C 1
ATOM 766 O O . ASN A 1 103 ? 15.199 -4.877 -23.873 1.00 47.88 103 ASN A O 1
ATOM 770 N N . GLY A 1 104 ? 16.088 -2.848 -23.498 1.00 46.72 104 GLY A N 1
ATOM 771 C CA . GLY A 1 104 ? 14.872 -2.084 -23.791 1.00 46.72 104 GLY A CA 1
ATOM 772 C C . GLY A 1 104 ? 14.435 -2.179 -25.256 1.00 46.72 104 GLY A C 1
ATOM 773 O O . GLY A 1 104 ? 14.754 -1.295 -26.049 1.00 46.72 104 GLY A O 1
ATOM 774 N N . GLN A 1 105 ? 13.715 -3.251 -25.593 1.00 34.88 105 GLN A N 1
ATOM 775 C CA . GLN A 1 105 ? 12.645 -3.236 -26.592 1.00 34.88 105 GLN A CA 1
ATOM 776 C C . GLN A 1 105 ? 11.367 -2.671 -25.970 1.00 34.88 105 GLN A C 1
ATOM 778 O O . GLN A 1 105 ? 11.126 -2.944 -24.770 1.00 34.88 105 GLN A O 1
#

Radius of gyration: 15.65 Å; chains: 1; bounding box: 41×22×41 Å

pLDDT: mean 88.95, std 12.0, range [34.88, 98.44]

Foldseek 3Di:
DVLQVLQVVLLVVVVHDDDDDDDDDPVNCPPQDPDPDDDWDQDPVGIDDDSVVSSCVSNPPHCLCPPDPVRNVVSVVVVVCCVPPPPVVVCVVVCVVVVVVVPDD

Secondary structure (DSSP, 8-state):
-HHHHHHHHHHHHTT------S---HHHHTTTSSSS-S-EEEETTEEEESHHHHHHHHHTTSGGG-SSHHHHHHHHHHHHHIIIIIHHHHHHHHHHHTTTTT---

Organism: Prorocentrum micans (NCBI:txid2945)